Protein AF-D0W244-F1 (afdb_monomer_lite)

Secondary structure (DSSP, 8-state):
--SHHHHHHHHHHHHHHHHTTTT-------------HHHHHHHHTS-GGG--HHHHHHHHHHHHHHHHHHHHHHHTT--HHHHHHHGGG-

Radius of gyration: 22.33 Å; chains: 1; bounding box: 35×64×36 Å

Foldseek 3Di:
DPPVVVVVVVVVVVVVVVVVPPPPPPPPPDPPDPDDPVLLVVLVPDDPVPDDPVSVVVNVVSVVVVVVVVCCVVPVPDDPVRNVVVVVPD

Organism: NCBI:txid546262

Sequence (90 aa):
MKKSGKYFLYTTAFILSCFAFSESHSEAKQPEITLSSSLCEKLSILNAKNMDSEQISLSKECDIIESSHDWEKEYGNLNEQEMLAGIIYE

pLDDT: mean 75.17, std 14.01, range [45.16, 94.44]

Structure (mmCIF, N/CA/C/O backbone):
data_AF-D0W244-F1
#
_entry.id   AF-D0W244-F1
#
loop_
_atom_site.group_PDB
_atom_site.id
_atom_site.type_symbol
_atom_site.label_atom_id
_atom_site.label_alt_id
_atom_site.label_comp_id
_atom_site.label_asym_id
_atom_site.label_entity_id
_atom_site.label_seq_id
_atom_site.pdbx_PDB_ins_code
_atom_site.Cartn_x
_atom_site.Cartn_y
_atom_site.Cartn_z
_atom_site.occupancy
_atom_site.B_iso_or_equiv
_atom_site.auth_seq_id
_atom_site.auth_comp_id
_atom_site.auth_asym_id
_atom_site.auth_atom_id
_atom_site.pdbx_PDB_model_num
ATOM 1 N N . MET A 1 1 ? 15.297 -49.621 19.143 1.00 47.72 1 MET A N 1
ATOM 2 C CA . MET A 1 1 ? 15.045 -48.759 17.964 1.00 47.72 1 MET A CA 1
ATOM 3 C C . MET A 1 1 ? 13.564 -48.362 17.931 1.00 47.72 1 MET A C 1
ATOM 5 O O . MET A 1 1 ? 12.757 -49.119 17.424 1.00 47.72 1 MET A O 1
ATOM 9 N N . LYS A 1 2 ? 13.158 -47.250 18.568 1.00 53.41 2 LYS A N 1
ATOM 10 C CA . LYS A 1 2 ? 11.740 -46.790 18.597 1.00 53.41 2 LYS A CA 1
ATOM 11 C C . LYS A 1 2 ? 11.562 -45.262 18.496 1.00 53.41 2 LYS A C 1
ATOM 13 O O . LYS A 1 2 ? 10.434 -44.787 18.440 1.00 53.41 2 LYS A O 1
ATOM 18 N N . LYS A 1 3 ? 12.656 -44.483 18.474 1.00 55.66 3 LYS A N 1
ATOM 19 C CA . LYS A 1 3 ? 12.624 -43.005 18.428 1.00 55.66 3 LYS A CA 1
ATOM 20 C C . LYS A 1 3 ? 12.488 -42.433 17.009 1.00 55.66 3 LYS A C 1
ATOM 22 O O . LYS A 1 3 ? 11.948 -41.346 16.866 1.00 55.66 3 LYS A O 1
ATOM 27 N N . SER A 1 4 ? 12.910 -43.165 15.977 1.00 59.16 4 SER A N 1
ATOM 28 C CA . SER A 1 4 ? 13.011 -42.647 14.601 1.00 59.16 4 SER A CA 1
ATOM 29 C C . SER A 1 4 ? 11.670 -42.485 13.871 1.00 59.16 4 SER A C 1
ATOM 31 O O . SER A 1 4 ? 11.578 -41.685 12.949 1.00 59.16 4 SER A O 1
ATOM 33 N N . GLY A 1 5 ? 10.613 -43.191 14.293 1.00 60.53 5 GLY A N 1
ATOM 34 C CA . GLY A 1 5 ? 9.306 -43.137 13.619 1.00 60.53 5 GLY A CA 1
ATOM 35 C C . GLY A 1 5 ? 8.542 -41.826 13.830 1.00 60.53 5 GLY A C 1
ATOM 36 O O . GLY A 1 5 ? 7.793 -41.407 12.958 1.00 60.53 5 GLY A O 1
ATOM 37 N N . LYS A 1 6 ? 8.761 -41.142 14.961 1.00 65.81 6 LYS A N 1
ATOM 38 C CA . LYS A 1 6 ? 8.086 -39.866 15.251 1.00 65.81 6 LYS A CA 1
ATOM 39 C C . LYS A 1 6 ? 8.628 -38.742 14.374 1.00 65.81 6 LYS A C 1
ATOM 41 O O . LYS A 1 6 ? 7.851 -37.997 13.796 1.00 65.81 6 LYS A O 1
ATOM 46 N N . TYR A 1 7 ? 9.950 -38.670 14.219 1.00 72.75 7 TYR A N 1
ATOM 47 C CA . TYR A 1 7 ? 10.595 -37.678 13.356 1.00 72.75 7 TYR A CA 1
ATOM 48 C C . TYR A 1 7 ? 10.199 -37.853 11.891 1.00 72.75 7 TYR A C 1
ATOM 50 O O . TYR A 1 7 ? 9.948 -36.857 11.231 1.00 72.75 7 TYR A O 1
ATOM 58 N N . PHE A 1 8 ? 10.040 -39.099 11.429 1.00 74.38 8 PHE A N 1
ATOM 59 C CA . PHE A 1 8 ? 9.567 -39.386 10.074 1.00 74.38 8 PHE A CA 1
ATOM 60 C C . PHE A 1 8 ? 8.143 -38.858 9.814 1.00 74.38 8 PHE A C 1
ATOM 62 O O . PHE A 1 8 ? 7.857 -38.332 8.739 1.00 74.38 8 PHE A O 1
ATOM 69 N N . LEU A 1 9 ? 7.254 -38.943 10.810 1.00 75.38 9 LEU A N 1
ATOM 70 C CA . LEU A 1 9 ? 5.900 -38.385 10.719 1.00 75.38 9 LEU A CA 1
ATOM 71 C C . LEU A 1 9 ? 5.906 -36.851 10.708 1.00 75.38 9 LEU A C 1
ATOM 73 O O . LEU A 1 9 ? 5.172 -36.242 9.938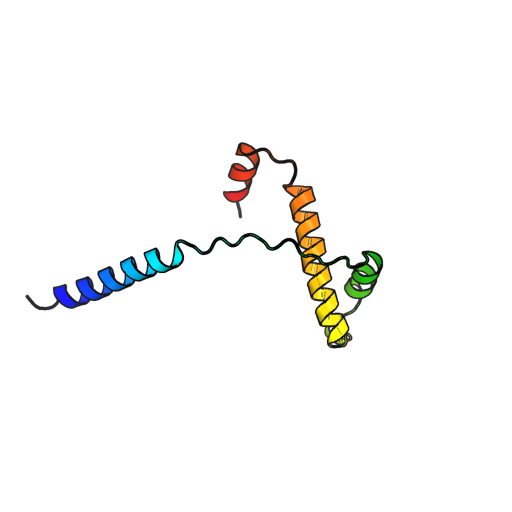 1.00 75.38 9 LEU A O 1
ATOM 77 N N . TYR A 1 10 ? 6.767 -36.215 11.506 1.00 79.12 10 TYR A N 1
ATOM 78 C CA . TYR A 1 10 ? 6.892 -34.755 11.495 1.00 79.12 10 TYR A CA 1
ATOM 79 C C . TYR A 1 10 ? 7.489 -34.231 10.186 1.00 79.12 10 TYR A C 1
ATOM 81 O O . TYR A 1 10 ? 6.996 -33.245 9.645 1.00 79.12 10 TYR A O 1
ATOM 89 N N . THR A 1 11 ? 8.506 -34.902 9.639 1.00 79.88 11 THR A N 1
ATOM 90 C CA . THR A 1 11 ? 9.119 -34.495 8.367 1.00 79.88 11 THR A CA 1
ATOM 91 C C . THR A 1 11 ? 8.163 -34.662 7.196 1.00 79.88 11 THR A C 1
ATOM 93 O O . THR A 1 11 ? 8.099 -33.795 6.334 1.00 79.88 11 THR A O 1
ATOM 96 N N . THR A 1 12 ? 7.385 -35.746 7.172 1.00 77.94 12 THR A N 1
ATOM 97 C CA . THR A 1 12 ? 6.393 -35.964 6.109 1.00 77.94 12 THR A CA 1
ATOM 98 C C . THR A 1 12 ? 5.249 -34.958 6.194 1.00 77.94 12 THR A C 1
ATOM 100 O O . THR A 1 12 ? 4.893 -34.381 5.172 1.00 77.94 12 THR A O 1
ATOM 103 N N . ALA A 1 13 ? 4.738 -34.663 7.395 1.00 78.31 13 ALA A N 1
ATOM 104 C CA . ALA A 1 13 ? 3.716 -33.634 7.591 1.00 78.31 13 ALA A CA 1
ATOM 105 C C . ALA A 1 13 ? 4.194 -32.232 7.169 1.00 78.31 13 ALA A C 1
ATOM 107 O O . ALA A 1 13 ? 3.453 -31.502 6.514 1.00 78.31 13 ALA A O 1
ATOM 108 N N . PHE A 1 14 ? 5.440 -31.874 7.492 1.00 78.31 14 PHE A N 1
ATOM 109 C CA . PHE A 1 14 ? 6.023 -30.589 7.104 1.00 78.31 14 PHE A CA 1
ATOM 110 C C . PHE A 1 14 ? 6.163 -30.462 5.581 1.00 78.31 14 PHE A C 1
ATOM 112 O O . PHE A 1 14 ? 5.705 -29.482 5.001 1.00 78.31 14 PHE A O 1
ATOM 119 N N . ILE A 1 15 ? 6.702 -31.487 4.915 1.00 80.25 15 ILE A N 1
ATOM 120 C CA . ILE A 1 15 ? 6.866 -31.493 3.454 1.00 80.25 15 ILE A CA 1
ATOM 121 C C . ILE A 1 15 ? 5.505 -31.408 2.742 1.00 80.25 15 ILE A C 1
ATOM 123 O O . ILE A 1 15 ? 5.350 -30.616 1.817 1.00 80.25 15 ILE A O 1
ATOM 127 N N . LEU A 1 16 ? 4.501 -32.161 3.204 1.00 75.50 16 LEU A N 1
ATOM 128 C CA . LEU A 1 16 ? 3.132 -32.093 2.674 1.00 75.50 16 LEU A CA 1
ATOM 129 C C . LEU A 1 16 ? 2.509 -30.702 2.839 1.00 75.50 16 LEU A C 1
ATOM 131 O O . LEU A 1 16 ? 1.809 -30.246 1.939 1.00 75.50 16 LEU A O 1
ATOM 135 N N . SER A 1 17 ? 2.784 -30.014 3.951 1.00 71.31 17 SER A N 1
ATOM 136 C CA . SER A 1 17 ? 2.294 -28.650 4.153 1.00 71.31 17 SER A CA 1
ATOM 137 C C . SER A 1 17 ? 2.912 -27.657 3.166 1.00 71.31 17 SER A C 1
ATOM 139 O O . SER A 1 17 ? 2.191 -26.810 2.659 1.00 71.31 17 SER A O 1
ATOM 141 N N . CYS A 1 18 ? 4.193 -27.800 2.803 1.00 68.12 18 CYS A N 1
ATOM 142 C CA . CYS A 1 18 ? 4.849 -26.909 1.840 1.00 68.12 18 CYS A CA 1
ATOM 143 C C . CYS A 1 18 ? 4.255 -27.009 0.425 1.00 68.12 18 CYS A C 1
ATOM 145 O O . CYS A 1 18 ? 4.146 -25.995 -0.260 1.00 68.12 18 CYS A O 1
ATOM 147 N N . PHE A 1 19 ? 3.829 -28.202 -0.001 1.00 66.88 19 PHE A N 1
ATOM 148 C CA . PHE A 1 19 ? 3.180 -28.397 -1.306 1.00 66.88 19 PHE A CA 1
ATOM 149 C C . PHE A 1 19 ? 1.721 -27.917 -1.349 1.00 66.88 19 PHE A C 1
ATOM 151 O O . PHE A 1 19 ? 1.160 -27.766 -2.428 1.00 66.88 19 PHE A O 1
ATOM 158 N N . ALA A 1 20 ? 1.095 -27.656 -0.199 1.00 62.25 20 ALA A N 1
ATOM 159 C CA . ALA A 1 20 ? -0.269 -27.129 -0.149 1.00 62.25 20 ALA A CA 1
ATOM 160 C C . ALA A 1 20 ? -0.347 -25.611 -0.410 1.00 62.25 20 ALA A C 1
ATOM 162 O O . ALA A 1 20 ? -1.439 -25.090 -0.616 1.00 62.25 20 ALA A O 1
ATOM 163 N N . PHE A 1 21 ? 0.788 -24.900 -0.417 1.00 59.66 21 PHE A N 1
ATOM 164 C CA . PHE A 1 21 ? 0.852 -23.447 -0.646 1.00 59.66 21 PHE A CA 1
ATOM 165 C C . PHE A 1 21 ? 1.271 -23.064 -2.075 1.00 59.66 21 PHE A C 1
ATOM 167 O O . PHE A 1 21 ? 1.462 -21.885 -2.359 1.00 59.66 21 PHE A O 1
ATOM 174 N N . SER A 1 22 ? 1.432 -24.035 -2.980 1.00 56.97 22 SER A N 1
ATOM 175 C CA . SER A 1 22 ? 2.050 -23.821 -4.297 1.00 56.97 22 SER A CA 1
ATOM 176 C C . SER A 1 22 ? 1.198 -23.043 -5.307 1.00 56.97 22 SER A C 1
ATOM 178 O O . SER A 1 22 ? 1.731 -22.664 -6.342 1.00 56.97 22 SER A O 1
ATOM 180 N N . GLU A 1 23 ? -0.083 -22.779 -5.030 1.00 57.06 23 GLU A N 1
ATOM 181 C CA . GLU A 1 23 ? -0.995 -22.135 -5.994 1.00 57.06 23 GLU A CA 1
ATOM 182 C C . GLU A 1 23 ? -1.736 -20.911 -5.439 1.00 57.06 23 GLU A C 1
ATOM 184 O O . GLU A 1 23 ? -2.844 -20.587 -5.861 1.00 57.06 23 GLU A O 1
ATOM 189 N N . SER A 1 24 ? -1.119 -20.164 -4.523 1.00 52.16 24 SER A N 1
ATOM 190 C CA . SER A 1 24 ? -1.579 -18.798 -4.259 1.00 52.16 24 SER A CA 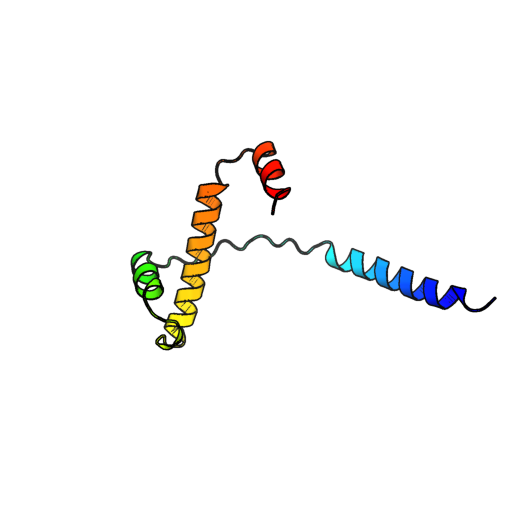1
ATOM 191 C C . SER A 1 24 ? -1.015 -17.870 -5.333 1.00 52.16 24 SER A C 1
ATOM 193 O O . SER A 1 24 ? -0.074 -17.117 -5.085 1.00 52.16 24 SER A O 1
ATOM 195 N N . HIS A 1 25 ? -1.582 -17.924 -6.540 1.00 51.22 25 HIS A N 1
ATOM 196 C CA . HIS A 1 25 ? -1.444 -16.830 -7.495 1.00 51.22 25 HIS A CA 1
ATOM 197 C C . HIS A 1 25 ? -2.147 -15.615 -6.889 1.00 51.22 25 HIS A C 1
ATOM 199 O O . HIS A 1 25 ? -3.348 -15.415 -7.050 1.00 51.22 25 HIS A O 1
ATOM 205 N N . SER A 1 26 ? -1.397 -14.828 -6.121 1.00 50.16 26 SER A N 1
ATOM 206 C CA . SER A 1 26 ? -1.814 -13.493 -5.721 1.00 50.16 26 SER A CA 1
ATOM 207 C C . SER A 1 26 ? -1.670 -12.593 -6.942 1.00 50.16 26 SER A C 1
ATOM 209 O O . SER A 1 26 ? -0.763 -11.769 -7.009 1.00 50.16 26 SER A O 1
ATOM 211 N N . GLU A 1 27 ? -2.535 -12.778 -7.940 1.00 53.06 27 GLU A N 1
ATOM 212 C CA . GLU A 1 27 ? -2.774 -11.708 -8.898 1.00 53.06 27 GLU A CA 1
ATOM 213 C C . GLU A 1 27 ? -3.284 -10.529 -8.076 1.00 53.06 27 GLU A C 1
ATOM 215 O O . GLU A 1 27 ? -4.350 -10.596 -7.455 1.00 53.06 27 GLU A O 1
ATOM 220 N N . ALA A 1 28 ? -2.465 -9.482 -7.988 1.00 52.72 28 ALA A N 1
ATOM 221 C CA . ALA A 1 28 ? -2.882 -8.227 -7.403 1.00 52.72 28 ALA A CA 1
ATOM 222 C C . ALA A 1 28 ? -4.122 -7.785 -8.182 1.00 52.72 28 ALA A C 1
ATOM 224 O O . ALA A 1 28 ? -4.033 -7.413 -9.352 1.00 52.72 28 ALA A O 1
ATOM 225 N N . LYS A 1 29 ? -5.300 -7.911 -7.561 1.00 48.88 29 LYS A N 1
ATOM 226 C CA . LYS A 1 29 ? -6.530 -7.384 -8.140 1.00 48.88 29 LYS A CA 1
ATOM 227 C C . LYS A 1 29 ? -6.287 -5.902 -8.358 1.00 48.88 29 LYS A C 1
ATOM 229 O O . LYS A 1 29 ? -6.139 -5.171 -7.380 1.00 48.88 29 LYS A O 1
ATOM 234 N N . GLN A 1 30 ? -6.246 -5.478 -9.619 1.00 51.41 30 GLN A N 1
ATOM 235 C CA . GLN A 1 30 ? -6.291 -4.060 -9.921 1.00 51.41 30 GLN A CA 1
ATOM 236 C C . GLN A 1 30 ? -7.571 -3.514 -9.283 1.00 51.41 30 GLN A C 1
ATOM 238 O O . GLN A 1 30 ? -8.655 -4.048 -9.550 1.00 51.41 30 GLN A O 1
ATOM 243 N N . PRO A 1 31 ? -7.468 -2.529 -8.381 1.00 52.97 31 PRO A N 1
ATOM 244 C CA . PRO A 1 31 ? -8.650 -1.937 -7.794 1.00 52.97 31 PRO A CA 1
ATOM 245 C C . PRO A 1 31 ? -9.468 -1.288 -8.919 1.00 52.97 31 PRO A C 1
ATOM 247 O O . PRO A 1 31 ? -9.027 -0.319 -9.528 1.00 52.97 31 PRO A O 1
ATOM 250 N N . GLU A 1 32 ? -10.684 -1.786 -9.182 1.00 55.44 32 GLU A N 1
ATOM 251 C CA . GLU A 1 32 ? -11.700 -1.114 -10.023 1.00 55.44 32 GLU A CA 1
ATOM 252 C C . GLU A 1 32 ? -12.275 0.131 -9.312 1.00 55.44 32 GLU A C 1
ATOM 254 O O . GLU A 1 32 ? -13.466 0.433 -9.370 1.00 55.44 32 GLU A O 1
ATOM 259 N N . ILE A 1 33 ? -11.440 0.845 -8.564 1.00 59.06 33 ILE A N 1
ATOM 260 C CA . ILE A 1 33 ? -11.862 1.926 -7.690 1.00 59.06 33 ILE A CA 1
ATOM 261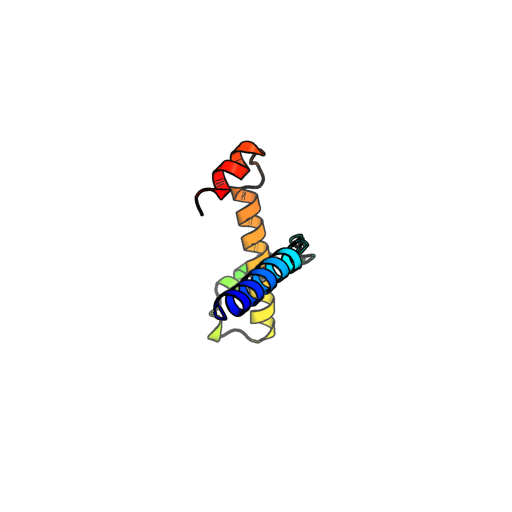 C C . ILE A 1 33 ? -11.538 3.230 -8.404 1.00 59.06 33 ILE A C 1
ATOM 263 O O . ILE A 1 33 ? -10.398 3.683 -8.442 1.00 59.06 33 ILE A O 1
ATOM 267 N N . THR A 1 34 ? -12.555 3.856 -8.993 1.00 63.66 34 THR A N 1
ATOM 268 C CA . THR A 1 34 ? -12.429 5.203 -9.565 1.00 63.66 34 THR A CA 1
ATOM 269 C C . THR A 1 34 ? -12.639 6.242 -8.464 1.00 63.66 34 THR A C 1
ATOM 271 O O . THR A 1 34 ? -13.624 6.981 -8.468 1.00 63.66 34 THR A O 1
ATOM 274 N N . LEU A 1 35 ? -11.753 6.269 -7.463 1.00 71.44 35 LEU A N 1
ATOM 275 C CA . LEU A 1 35 ? -11.817 7.301 -6.431 1.00 71.44 35 LEU A CA 1
ATOM 276 C C . LEU A 1 35 ? -11.233 8.617 -6.953 1.00 71.44 35 LEU A C 1
ATOM 278 O O . LEU A 1 35 ? -10.257 8.651 -7.700 1.00 71.44 35 LEU A O 1
ATOM 282 N N . SER A 1 36 ? -11.842 9.732 -6.555 1.00 78.50 36 SER A N 1
ATOM 283 C CA . SER A 1 36 ? -11.336 11.060 -6.903 1.00 78.50 36 SER A CA 1
ATOM 284 C C . SER A 1 36 ? -10.063 11.365 -6.114 1.00 78.50 36 SER A C 1
ATOM 286 O O . SER A 1 36 ? -10.087 11.346 -4.886 1.00 78.50 36 SER A O 1
ATOM 288 N N . SER A 1 37 ? -8.982 11.755 -6.795 1.00 78.25 37 SER A N 1
ATOM 289 C CA . SER A 1 37 ? -7.737 12.201 -6.144 1.00 78.25 37 SER A CA 1
ATOM 290 C C . SER A 1 37 ? -7.979 13.338 -5.135 1.00 78.25 37 SER A C 1
ATOM 292 O O . SER A 1 37 ? -7.448 13.317 -4.030 1.00 78.25 37 SER A O 1
ATOM 294 N N . SER A 1 38 ? -8.893 14.268 -5.444 1.00 83.69 38 SER A N 1
ATOM 295 C CA . SER A 1 38 ? -9.265 15.351 -4.518 1.00 83.69 38 SER A CA 1
ATOM 296 C C . SER A 1 38 ? -9.998 14.877 -3.255 1.00 83.69 38 SER A C 1
ATOM 298 O O . SER A 1 38 ? -10.033 15.595 -2.256 1.00 83.69 38 SER A O 1
ATOM 300 N N . LEU A 1 39 ? -10.631 13.699 -3.294 1.00 87.25 39 LEU A N 1
ATOM 301 C CA . LEU A 1 39 ? -11.232 13.078 -2.114 1.00 87.25 39 LEU A CA 1
ATOM 302 C C . LEU A 1 39 ? -10.140 12.456 -1.240 1.00 87.25 39 LEU A C 1
ATOM 304 O O . LEU A 1 39 ? -10.154 12.676 -0.032 1.00 87.25 39 LEU A O 1
ATOM 308 N N . CYS A 1 40 ? -9.174 11.765 -1.847 1.00 88.50 40 CYS A N 1
ATOM 309 C CA . CYS A 1 40 ? -8.033 11.191 -1.134 1.00 88.50 40 CYS A CA 1
ATOM 310 C C . CYS A 1 40 ? -7.185 12.255 -0.442 1.00 88.50 40 CYS A C 1
ATOM 312 O O . CYS A 1 40 ? -6.924 12.138 0.751 1.00 88.50 40 CYS A O 1
ATOM 314 N N . GLU A 1 41 ? -6.897 13.369 -1.117 1.00 87.88 41 GLU A N 1
ATOM 315 C CA . GLU A 1 41 ? -6.181 14.501 -0.516 1.00 87.88 41 GLU A CA 1
ATOM 316 C C . GLU A 1 41 ? -6.927 15.099 0.692 1.00 87.88 41 GLU A C 1
ATOM 318 O O . GLU A 1 41 ? -6.328 15.486 1.693 1.00 87.88 41 GLU A O 1
ATOM 323 N N . LYS A 1 42 ? -8.263 15.146 0.642 1.00 89.19 42 LYS A N 1
ATOM 324 C CA . LYS A 1 42 ? -9.069 15.610 1.782 1.00 89.19 42 LYS A CA 1
ATOM 325 C C . LYS A 1 42 ? -9.066 14.626 2.943 1.00 89.19 42 LYS A C 1
ATOM 327 O O . LYS A 1 42 ? -9.153 15.062 4.088 1.00 89.19 42 LYS A O 1
ATOM 332 N N . LEU A 1 43 ? -9.015 13.326 2.667 1.00 90.31 43 LEU A N 1
ATOM 333 C CA . LEU A 1 43 ? -8.961 12.301 3.704 1.00 90.31 43 LEU A CA 1
ATOM 334 C C . LEU A 1 43 ? -7.554 12.192 4.311 1.00 90.31 43 LEU A C 1
ATOM 336 O O . LEU A 1 43 ? -7.452 12.015 5.521 1.00 90.31 43 LEU A O 1
ATOM 340 N N . SER A 1 44 ? -6.485 12.390 3.534 1.00 85.44 44 SER A N 1
ATOM 341 C CA . SER A 1 44 ? -5.096 12.263 4.006 1.00 85.44 44 SER A CA 1
ATOM 342 C C . SER A 1 44 ? -4.707 13.301 5.067 1.00 85.44 44 SER A C 1
ATOM 344 O O . SER A 1 44 ? -3.866 13.037 5.926 1.00 85.44 44 SER A O 1
ATOM 346 N N . ILE A 1 45 ? -5.359 14.469 5.069 1.00 89.69 45 ILE A N 1
ATOM 347 C CA . ILE A 1 45 ? -5.144 15.519 6.079 1.00 89.69 45 ILE A CA 1
ATOM 348 C C . ILE A 1 45 ? -5.960 15.315 7.365 1.00 89.69 45 ILE A C 1
ATOM 350 O O . ILE A 1 45 ? -5.735 16.011 8.360 1.00 89.69 45 ILE A O 1
ATOM 354 N N . LEU A 1 46 ? -6.933 14.398 7.364 1.00 88.56 46 LEU A N 1
ATOM 355 C CA . LEU A 1 46 ? -7.752 14.111 8.537 1.00 88.56 46 LEU A CA 1
ATOM 356 C C . LEU A 1 46 ? -7.045 13.104 9.446 1.00 88.56 46 LEU A C 1
ATOM 358 O O . LEU A 1 46 ? -6.426 12.138 9.012 1.00 88.56 46 LEU A O 1
ATOM 362 N N . ASN A 1 47 ? -7.182 13.294 10.757 1.00 87.94 47 ASN A N 1
ATOM 363 C CA . ASN A 1 47 ? -6.744 12.281 11.710 1.00 87.94 47 ASN A CA 1
ATOM 364 C C . ASN A 1 47 ? -7.748 11.121 11.710 1.00 87.94 47 ASN A C 1
ATOM 366 O O . ASN A 1 47 ? -8.938 11.366 11.895 1.00 87.94 47 ASN A O 1
ATOM 370 N N . ALA A 1 48 ? -7.276 9.875 11.616 1.00 82.25 48 ALA A N 1
ATOM 371 C CA . ALA A 1 48 ? -8.126 8.680 11.650 1.00 82.25 48 ALA A CA 1
ATOM 372 C C . ALA A 1 48 ? -9.074 8.620 12.866 1.00 82.25 48 ALA A C 1
ATOM 374 O O . ALA A 1 48 ? -10.166 8.072 12.776 1.00 82.25 48 ALA A O 1
ATOM 375 N N . LYS A 1 49 ? -8.701 9.225 14.004 1.00 88.75 49 LYS A N 1
ATOM 376 C CA . LYS A 1 49 ? -9.562 9.313 15.201 1.00 88.75 49 LYS A CA 1
ATOM 377 C C . LYS A 1 49 ? -10.788 10.214 15.019 1.00 88.75 49 LYS A C 1
ATOM 379 O O . LYS A 1 49 ? -11.724 10.115 15.804 1.00 88.75 49 LYS A O 1
ATOM 384 N N . ASN A 1 50 ? -10.749 11.098 14.028 1.00 91.19 50 ASN A N 1
ATOM 385 C CA . ASN A 1 50 ? -11.799 12.061 13.711 1.00 91.19 50 ASN A CA 1
ATOM 386 C C . ASN A 1 50 ? -12.593 11.658 12.460 1.00 91.19 50 ASN A C 1
ATOM 388 O O . ASN A 1 50 ? -13.448 12.426 12.028 1.00 91.19 50 ASN A O 1
ATOM 392 N N . MET A 1 51 ? -12.289 10.498 11.873 1.00 92.81 51 MET A N 1
ATOM 393 C CA . MET A 1 51 ? -13.005 9.966 10.722 1.00 92.81 51 MET A CA 1
ATOM 394 C C . MET A 1 51 ? -14.184 9.104 11.174 1.00 92.81 51 MET A C 1
ATOM 396 O O . MET A 1 51 ? -14.080 8.351 12.146 1.00 92.81 51 MET A O 1
ATOM 400 N N . ASP A 1 52 ? -15.296 9.183 10.450 1.00 94.44 52 ASP A N 1
ATOM 401 C CA . ASP A 1 52 ? -16.364 8.194 10.573 1.00 94.44 52 ASP A CA 1
ATOM 402 C C . ASP A 1 52 ? -15.988 6.867 9.878 1.00 94.44 52 ASP A C 1
ATOM 404 O O . ASP A 1 52 ? -14.944 6.732 9.235 1.00 94.44 52 ASP A O 1
ATOM 408 N N . SER A 1 53 ? -16.829 5.844 10.029 1.00 91.88 53 SER A N 1
ATOM 409 C CA . SER A 1 53 ? -16.555 4.513 9.475 1.00 91.88 53 SER A CA 1
ATOM 410 C C . SER A 1 53 ? -16.481 4.481 7.947 1.00 91.88 53 SER A C 1
ATOM 412 O O . SER A 1 53 ? -15.762 3.650 7.397 1.00 91.88 53 SER A O 1
ATOM 414 N N . GLU A 1 54 ? -17.226 5.353 7.269 1.00 90.69 54 GLU A N 1
ATOM 415 C CA . GLU A 1 54 ? -17.224 5.449 5.810 1.00 90.69 54 GLU A CA 1
ATOM 416 C C . GLU A 1 54 ? -15.935 6.126 5.338 1.00 90.69 54 GLU A C 1
ATOM 418 O O . GLU A 1 54 ? -15.237 5.595 4.477 1.00 90.69 54 GLU A O 1
ATOM 423 N N . GLN A 1 55 ? -15.543 7.220 5.988 1.00 91.19 55 GLN A N 1
ATOM 424 C CA . GLN A 1 55 ? -14.288 7.927 5.739 1.00 91.19 55 GLN A CA 1
ATOM 425 C C . GLN A 1 55 ? -13.061 7.041 5.966 1.00 91.19 55 GLN A C 1
ATOM 427 O O . GLN A 1 55 ? -12.132 7.091 5.168 1.00 91.19 55 GLN A O 1
ATOM 432 N N . ILE A 1 56 ? -13.069 6.189 6.997 1.00 91.62 56 ILE A N 1
ATOM 433 C CA . ILE A 1 56 ? -12.000 5.200 7.235 1.00 91.62 56 ILE A CA 1
ATOM 434 C C . ILE A 1 56 ? -11.957 4.145 6.123 1.00 91.62 56 ILE A C 1
ATOM 436 O O . ILE A 1 56 ? -10.884 3.658 5.768 1.00 91.62 56 ILE A O 1
ATOM 440 N N . SER A 1 57 ? -13.112 3.729 5.600 1.00 89.88 57 SER A N 1
ATOM 441 C CA . SER A 1 57 ? -13.150 2.776 4.487 1.00 89.88 57 SER A CA 1
ATOM 442 C C . SER A 1 57 ? -12.569 3.408 3.226 1.00 89.88 57 SER A C 1
ATOM 444 O O . SER A 1 57 ? -11.680 2.835 2.604 1.00 89.88 57 SER A O 1
ATOM 446 N N . LEU A 1 58 ? -13.008 4.626 2.908 1.00 89.56 58 LEU A N 1
ATOM 447 C CA . LEU A 1 58 ? -12.541 5.379 1.749 1.00 89.56 58 LEU A CA 1
ATOM 448 C C . LEU A 1 58 ? -11.059 5.755 1.858 1.00 89.56 58 LEU A C 1
ATOM 450 O O . LEU A 1 58 ? -10.354 5.713 0.856 1.00 89.56 58 LEU A O 1
ATOM 454 N N . SER A 1 59 ? -10.554 6.069 3.056 1.00 89.88 59 SER A N 1
ATOM 455 C CA . SER A 1 59 ? -9.132 6.377 3.243 1.00 89.88 59 SER A CA 1
ATOM 456 C C . SER A 1 59 ? -8.255 5.162 2.947 1.00 89.88 59 SER A C 1
ATOM 458 O O . SER A 1 59 ? -7.217 5.302 2.320 1.00 89.88 59 SER A O 1
ATOM 460 N N . LYS A 1 60 ? -8.694 3.953 3.318 1.00 87.75 60 LYS A N 1
ATOM 461 C CA . LYS A 1 60 ? -7.977 2.716 2.974 1.00 87.75 60 LYS A CA 1
ATOM 462 C C . LYS A 1 60 ? -7.980 2.446 1.474 1.00 87.75 60 LYS A C 1
ATOM 464 O O . LYS A 1 60 ? -6.999 1.938 0.945 1.00 87.75 60 LYS A O 1
ATOM 469 N N . GLU A 1 61 ? -9.079 2.756 0.791 1.00 87.75 61 GLU A N 1
ATOM 470 C CA . GLU A 1 61 ? -9.137 2.655 -0.670 1.00 87.75 61 GLU A CA 1
ATOM 471 C C . GLU A 1 61 ? -8.177 3.653 -1.332 1.00 87.75 61 GLU A C 1
ATOM 473 O O . GLU A 1 61 ? -7.472 3.281 -2.268 1.00 87.75 61 GLU A O 1
ATOM 478 N N . CYS A 1 62 ? -8.078 4.877 -0.801 1.00 87.75 62 CYS A N 1
ATOM 479 C CA . CYS A 1 62 ? -7.069 5.852 -1.214 1.00 87.75 62 CYS A CA 1
ATOM 480 C C . CYS A 1 62 ? -5.641 5.347 -0.995 1.00 87.75 62 CYS A C 1
ATOM 482 O O . CYS A 1 62 ? -4.849 5.402 -1.930 1.00 87.75 62 CYS A O 1
ATOM 484 N N . ASP A 1 63 ? -5.333 4.789 0.181 1.00 87.00 63 ASP A N 1
ATOM 485 C CA . ASP A 1 63 ? -3.999 4.258 0.493 1.00 87.00 63 ASP A CA 1
ATOM 486 C C . ASP A 1 63 ? -3.570 3.177 -0.516 1.00 87.00 63 ASP A C 1
ATOM 488 O O . ASP A 1 63 ? -2.414 3.130 -0.941 1.00 87.00 63 ASP A O 1
ATOM 492 N N . ILE A 1 64 ? -4.505 2.314 -0.935 1.00 84.25 64 ILE A N 1
ATOM 493 C CA . ILE A 1 64 ? -4.254 1.271 -1.941 1.00 84.25 64 ILE A CA 1
ATOM 494 C C . ILE A 1 64 ? -3.947 1.892 -3.310 1.00 84.25 64 ILE A C 1
ATOM 496 O O . ILE A 1 64 ? -3.009 1.461 -3.983 1.00 84.25 64 ILE A O 1
ATOM 500 N N . ILE A 1 65 ? -4.728 2.891 -3.730 1.00 83.81 65 ILE A N 1
ATOM 501 C CA . ILE A 1 65 ? -4.545 3.575 -5.017 1.00 83.81 65 ILE A CA 1
ATOM 502 C C . ILE A 1 65 ? -3.208 4.325 -5.041 1.00 83.81 65 ILE A C 1
ATOM 504 O O . ILE A 1 65 ? -2.444 4.179 -5.993 1.00 83.81 65 ILE A O 1
ATOM 508 N N . GLU A 1 66 ? -2.899 5.087 -3.991 1.00 83.69 66 GLU A N 1
ATOM 509 C CA . GLU A 1 66 ? -1.649 5.844 -3.873 1.00 83.69 66 GLU A CA 1
ATOM 510 C C . GLU A 1 66 ? -0.437 4.909 -3.874 1.00 83.69 66 GLU A C 1
ATOM 512 O O . GLU A 1 66 ? 0.480 5.103 -4.669 1.00 83.69 66 GLU A O 1
ATOM 517 N N . SER A 1 67 ? -0.488 3.818 -3.104 1.00 84.00 67 SER A N 1
ATOM 518 C CA . SER A 1 67 ? 0.577 2.806 -3.096 1.00 84.00 67 SER A CA 1
ATOM 519 C C . SER A 1 67 ? 0.774 2.155 -4.469 1.00 84.00 67 SER A C 1
ATOM 521 O O . SER A 1 67 ? 1.904 1.894 -4.877 1.00 84.00 67 SER A O 1
ATOM 523 N N . SER A 1 68 ? -0.312 1.901 -5.210 1.00 82.25 68 SER A N 1
ATOM 524 C CA . SER A 1 68 ? -0.227 1.364 -6.573 1.00 82.25 68 SER A CA 1
ATOM 525 C C . SER A 1 68 ? 0.417 2.358 -7.539 1.00 82.25 68 SER A C 1
ATOM 527 O O . SER A 1 68 ? 1.178 1.946 -8.412 1.00 82.25 68 SER A O 1
ATOM 529 N N . HIS A 1 69 ? 0.115 3.650 -7.406 1.00 83.44 69 HIS A N 1
ATOM 530 C CA . HIS A 1 69 ? 0.725 4.692 -8.228 1.00 83.44 69 HIS A CA 1
ATOM 531 C C . HIS A 1 69 ? 2.201 4.899 -7.898 1.00 83.44 69 HIS A C 1
ATOM 533 O O . HIS A 1 69 ? 3.000 5.055 -8.820 1.00 83.44 69 HIS A O 1
ATOM 539 N N . ASP A 1 70 ? 2.571 4.874 -6.619 1.00 85.25 70 ASP A N 1
ATOM 540 C CA . ASP A 1 70 ? 3.965 4.968 -6.191 1.00 85.25 70 ASP A CA 1
ATOM 541 C C . ASP A 1 70 ? 4.773 3.772 -6.699 1.00 85.25 70 ASP A C 1
ATOM 543 O O . ASP A 1 70 ? 5.855 3.954 -7.254 1.00 85.25 70 ASP A O 1
ATOM 547 N N . TRP A 1 71 ? 4.214 2.561 -6.611 1.00 83.44 71 TRP A N 1
ATOM 548 C CA . TRP A 1 71 ? 4.838 1.371 -7.182 1.00 83.44 71 TRP A CA 1
ATOM 549 C C . TRP A 1 71 ? 5.055 1.514 -8.693 1.00 83.44 71 TRP A C 1
ATOM 551 O O . TRP A 1 71 ? 6.163 1.303 -9.175 1.00 83.44 71 TRP A O 1
ATOM 561 N N . GLU A 1 72 ? 4.034 1.931 -9.446 1.00 84.44 72 GLU A N 1
ATOM 562 C CA . GLU A 1 72 ? 4.140 2.128 -10.899 1.00 84.44 72 GLU A CA 1
ATOM 563 C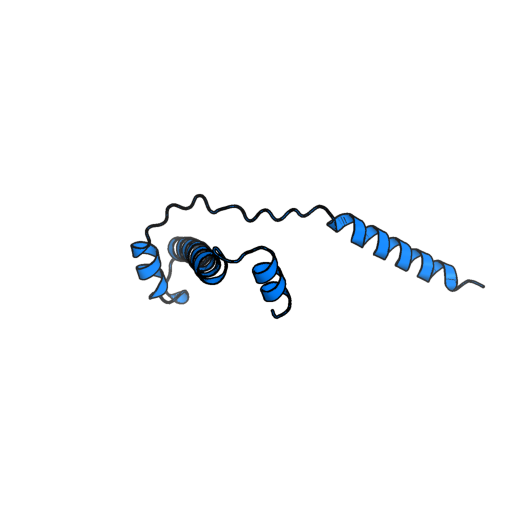 C . GLU A 1 72 ? 5.161 3.219 -11.253 1.00 84.44 72 GLU A C 1
ATOM 565 O O . GLU A 1 72 ? 5.920 3.094 -12.214 1.00 84.44 72 GLU A O 1
ATOM 570 N N . LYS A 1 73 ? 5.220 4.293 -10.462 1.00 83.25 73 LYS A N 1
ATOM 571 C CA . LYS A 1 73 ? 6.169 5.388 -10.664 1.00 83.25 73 LYS A CA 1
ATOM 572 C C . LYS A 1 73 ? 7.615 4.939 -10.463 1.00 83.25 73 LYS A C 1
ATOM 574 O O . LYS A 1 73 ? 8.475 5.333 -11.250 1.00 83.25 73 LYS A O 1
ATOM 579 N N . GLU A 1 74 ? 7.883 4.162 -9.419 1.00 82.44 74 GLU A N 1
ATOM 580 C CA . GLU A 1 74 ? 9.239 3.721 -9.080 1.00 82.44 74 GLU A CA 1
ATOM 581 C C . GLU A 1 74 ? 9.673 2.490 -9.892 1.00 82.44 74 GLU A C 1
ATOM 583 O O . GLU A 1 74 ? 10.846 2.371 -10.251 1.00 82.44 74 GLU A O 1
ATOM 588 N N . TYR A 1 75 ? 8.738 1.601 -10.243 1.00 83.38 75 TYR A N 1
ATOM 589 C CA . TYR A 1 75 ? 9.050 0.287 -10.810 1.00 83.38 75 TYR A CA 1
ATOM 590 C C . TYR A 1 75 ? 8.422 -0.008 -12.184 1.00 83.38 75 TYR A C 1
ATOM 592 O O . TYR A 1 75 ? 8.906 -0.896 -12.884 1.00 83.38 75 TYR A O 1
ATOM 600 N N . GLY A 1 76 ? 7.406 0.736 -12.634 1.00 83.06 76 GLY A N 1
ATOM 601 C CA . GLY A 1 76 ? 6.630 0.421 -13.849 1.00 83.06 76 GLY A CA 1
ATOM 602 C C . GLY A 1 76 ? 7.400 0.525 -15.172 1.00 83.06 76 GLY A C 1
ATOM 603 O O . GLY A 1 76 ? 7.012 -0.072 -16.173 1.00 83.06 76 GLY A O 1
ATOM 604 N N . ASN A 1 77 ? 8.533 1.235 -15.183 1.00 85.19 77 ASN A N 1
ATOM 605 C CA . ASN A 1 77 ? 9.406 1.355 -16.358 1.00 85.19 77 ASN A CA 1
ATOM 606 C C . ASN A 1 77 ? 10.640 0.443 -16.312 1.00 85.19 77 ASN A C 1
ATOM 608 O O . ASN A 1 77 ? 11.486 0.533 -17.205 1.00 85.19 77 ASN A O 1
ATOM 612 N N . LEU A 1 78 ? 10.776 -0.397 -15.283 1.00 84.50 78 LEU A N 1
ATOM 613 C CA . LEU A 1 78 ? 11.913 -1.303 -15.177 1.00 84.50 78 LEU A CA 1
ATOM 614 C C . LEU A 1 78 ? 11.792 -2.447 -16.181 1.00 84.50 78 LEU A C 1
ATOM 616 O O . LEU A 1 78 ? 10.729 -3.037 -16.374 1.00 84.50 78 LEU A O 1
ATOM 620 N N . ASN A 1 79 ? 12.915 -2.799 -16.799 1.00 84.88 79 ASN A N 1
ATOM 621 C CA . ASN A 1 79 ? 13.000 -4.039 -17.553 1.00 84.88 79 ASN A CA 1
ATOM 622 C C . ASN A 1 79 ? 13.134 -5.252 -16.609 1.00 84.88 79 ASN A C 1
ATOM 624 O O . ASN A 1 79 ? 13.374 -5.117 -15.410 1.00 84.88 79 ASN A O 1
ATOM 628 N N . GLU A 1 80 ? 13.007 -6.462 -17.156 1.00 79.81 80 GLU A N 1
ATOM 629 C CA . GLU A 1 80 ? 13.023 -7.710 -16.376 1.00 79.81 80 GLU A CA 1
ATOM 630 C C . GLU A 1 80 ? 14.277 -7.863 -15.494 1.00 79.81 80 GLU A C 1
ATOM 632 O O . GLU A 1 80 ? 14.192 -8.334 -14.361 1.00 79.81 80 GLU A O 1
ATOM 637 N N . GLN A 1 81 ? 15.442 -7.420 -15.975 1.00 80.44 81 GLN A N 1
ATOM 638 C CA . GLN A 1 81 ? 16.703 -7.517 -15.235 1.00 80.44 81 GLN A CA 1
ATOM 639 C C . GLN A 1 81 ? 16.768 -6.497 -14.091 1.00 80.44 81 GLN A C 1
ATOM 641 O O . GLN A 1 81 ? 17.276 -6.808 -13.015 1.00 80.44 81 GLN A O 1
ATOM 646 N N . GLU A 1 82 ? 16.233 -5.295 -14.305 1.00 80.62 82 GLU A N 1
ATOM 647 C CA . GLU A 1 82 ? 16.164 -4.228 -13.302 1.00 80.62 82 GLU A CA 1
ATOM 648 C C . GLU A 1 82 ? 15.151 -4.553 -12.198 1.00 80.62 82 GLU A C 1
ATOM 650 O O . GLU A 1 82 ? 15.441 -4.364 -11.017 1.00 80.62 82 GLU A O 1
ATOM 655 N N . MET A 1 83 ? 14.004 -5.132 -12.562 1.00 78.00 83 MET A N 1
ATOM 656 C CA . MET A 1 83 ? 12.998 -5.605 -11.609 1.00 78.00 83 MET A CA 1
ATOM 657 C C . MET A 1 83 ? 13.562 -6.713 -10.703 1.00 78.00 83 MET A C 1
ATOM 659 O O . MET A 1 83 ? 13.398 -6.664 -9.485 1.00 78.00 83 MET A O 1
ATOM 663 N N . LEU A 1 84 ? 14.296 -7.681 -11.270 1.00 73.25 84 LEU A N 1
ATOM 664 C CA . LEU A 1 84 ? 14.956 -8.745 -10.500 1.00 73.25 84 LEU A CA 1
ATOM 665 C C . LEU A 1 84 ? 16.056 -8.217 -9.568 1.00 73.25 84 LEU A C 1
ATOM 667 O O . LEU A 1 84 ? 16.264 -8.779 -8.494 1.00 73.25 84 LEU A O 1
ATOM 671 N N . ALA A 1 85 ? 16.752 -7.145 -9.953 1.00 72.31 85 ALA A N 1
ATOM 672 C CA . ALA A 1 85 ? 17.745 -6.502 -9.097 1.00 72.31 85 ALA A CA 1
ATOM 673 C C . ALA A 1 85 ? 17.104 -5.754 -7.912 1.00 72.31 85 ALA A C 1
ATOM 675 O O . ALA A 1 85 ? 17.688 -5.736 -6.828 1.00 72.31 85 ALA A O 1
ATOM 676 N N . GLY A 1 86 ? 15.903 -5.191 -8.097 1.00 61.75 86 GLY A N 1
ATOM 677 C CA . GLY A 1 86 ? 15.135 -4.525 -7.038 1.00 61.75 86 GLY A CA 1
ATOM 678 C C . GLY A 1 86 ? 14.654 -5.473 -5.932 1.00 61.75 86 GLY A C 1
ATOM 679 O O . GLY A 1 86 ? 14.736 -5.132 -4.759 1.00 61.75 86 GLY A O 1
ATOM 680 N N . ILE A 1 87 ? 14.256 -6.703 -6.283 1.00 61.41 87 ILE A N 1
ATOM 681 C CA . ILE A 1 87 ? 13.723 -7.709 -5.337 1.00 61.41 87 ILE A CA 1
ATOM 682 C C . ILE A 1 87 ? 14.781 -8.209 -4.329 1.00 61.41 87 ILE A C 1
ATOM 684 O O . ILE A 1 87 ? 14.440 -8.730 -3.273 1.00 61.41 87 ILE A O 1
ATOM 688 N N . ILE A 1 88 ? 16.077 -8.071 -4.628 1.00 57.62 88 ILE A N 1
ATOM 689 C CA . ILE A 1 88 ? 17.157 -8.630 -3.792 1.00 57.62 88 ILE A CA 1
ATOM 690 C C . ILE A 1 88 ? 17.483 -7.737 -2.572 1.00 57.62 88 ILE A C 1
ATOM 692 O O . ILE A 1 88 ? 18.203 -8.179 -1.675 1.00 57.62 88 ILE A O 1
ATOM 696 N N . TYR A 1 89 ? 16.955 -6.508 -2.504 1.00 45.16 89 TYR A N 1
ATOM 69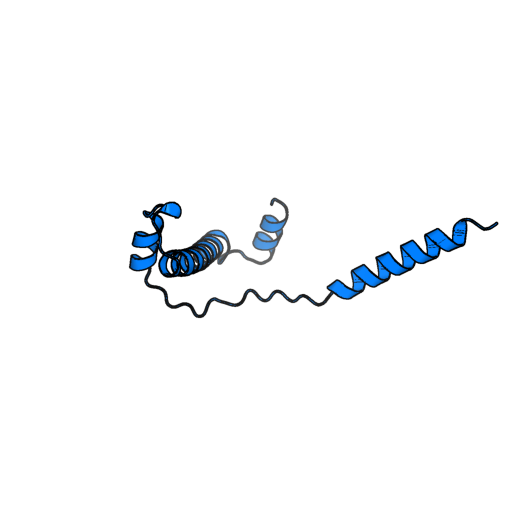7 C CA . TYR A 1 89 ? 17.338 -5.512 -1.492 1.00 45.16 89 TYR A CA 1
ATOM 698 C C . TYR A 1 89 ? 16.222 -5.034 -0.543 1.00 45.16 89 TYR A C 1
ATOM 700 O O . TYR A 1 89 ? 16.493 -4.147 0.270 1.00 45.16 8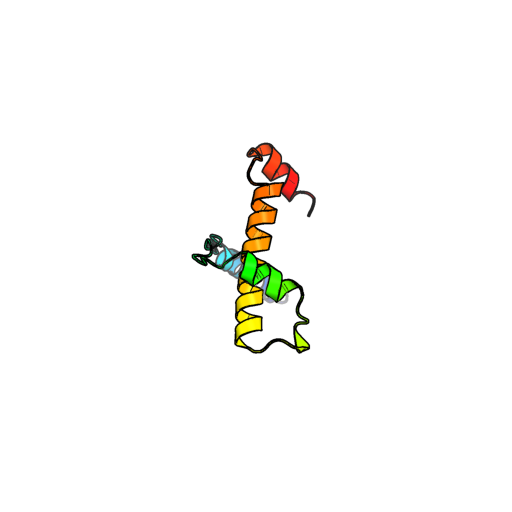9 TYR A O 1
ATOM 708 N N . GLU A 1 90 ? 15.029 -5.633 -0.580 1.00 45.19 90 GLU A N 1
ATOM 709 C CA . GLU A 1 90 ? 13.964 -5.427 0.426 1.00 45.19 90 GLU A CA 1
ATOM 710 C C . GLU A 1 90 ? 13.921 -6.570 1.455 1.00 45.19 90 GLU A C 1
ATOM 712 O O . GLU A 1 90 ? 13.812 -6.265 2.668 1.00 45.19 90 GLU A O 1
#